Protein AF-A0AAN8GJ43-F1 (afdb_monomer)

Secondary structure (DSSP, 8-state):
-----EEEEEES-EEEEEES-EEEEEES-EEEEEES-EEEEEES-EEEEEEEEEEEESSS-EEEEEEEEEEEE-----S-------

Structure (mmCIF, N/CA/C/O backbone):
data_AF-A0AAN8GJ43-F1
#
_entry.id   AF-A0AAN8GJ43-F1
#
loop_
_atom_site.group_PDB
_atom_site.id
_atom_site.type_symbol
_atom_site.label_atom_id
_atom_site.label_alt_id
_atom_site.label_comp_id
_atom_site.label_asym_id
_atom_site.label_entity_id
_atom_site.label_seq_id
_atom_site.pdbx_PDB_ins_code
_atom_site.Cartn_x
_atom_site.Cartn_y
_atom_site.Cartn_z
_atom_site.occupancy
_atom_site.B_iso_or_equiv
_atom_site.auth_seq_id
_atom_site.auth_comp_id
_atom_site.auth_asym_id
_atom_site.auth_atom_id
_atom_site.pdbx_PDB_model_num
ATOM 1 N N . MET A 1 1 ? -0.920 -8.550 -20.553 1.00 36.81 1 MET A N 1
ATOM 2 C CA . MET A 1 1 ? 0.069 -9.149 -19.632 1.00 36.81 1 MET A CA 1
ATOM 3 C C . MET A 1 1 ? -0.159 -8.498 -18.285 1.00 36.81 1 MET A C 1
ATOM 5 O O . MET A 1 1 ? 0.412 -7.447 -18.039 1.00 36.81 1 MET A O 1
ATOM 9 N N . THR A 1 2 ? -1.049 -9.043 -17.461 1.00 43.25 2 THR A N 1
ATOM 10 C CA . THR A 1 2 ? -1.278 -8.493 -16.121 1.00 43.25 2 THR A CA 1
ATOM 11 C C . THR A 1 2 ? -0.064 -8.869 -15.287 1.00 43.25 2 THR A C 1
ATOM 13 O O . THR A 1 2 ? 0.101 -10.024 -14.895 1.00 43.25 2 THR A O 1
ATOM 16 N N . ALA A 1 3 ? 0.870 -7.932 -15.141 1.00 46.81 3 ALA A N 1
ATOM 1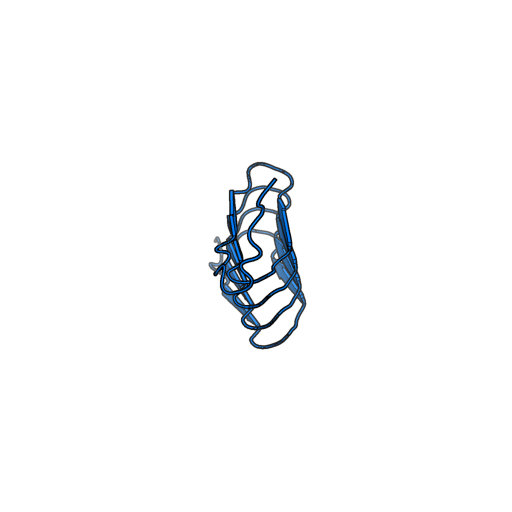7 C CA . ALA A 1 3 ? 2.008 -8.114 -14.264 1.00 46.81 3 ALA A CA 1
ATOM 18 C C . ALA A 1 3 ? 1.446 -8.270 -12.849 1.00 46.81 3 ALA A C 1
ATOM 20 O O . ALA A 1 3 ? 0.912 -7.318 -12.289 1.00 46.81 3 ALA A O 1
ATOM 21 N N . CYS A 1 4 ? 1.531 -9.475 -12.287 1.00 50.78 4 CYS A N 1
ATOM 22 C CA . CYS A 1 4 ? 1.239 -9.712 -10.880 1.00 50.78 4 CYS A CA 1
ATOM 23 C C . CYS A 1 4 ? 2.348 -9.016 -10.077 1.00 50.78 4 CYS A C 1
ATOM 25 O O . CYS A 1 4 ? 3.396 -9.594 -9.790 1.00 50.78 4 CYS A O 1
ATOM 27 N N . ARG A 1 5 ? 2.195 -7.706 -9.884 1.00 72.69 5 ARG A N 1
ATOM 28 C CA . ARG A 1 5 ? 3.211 -6.835 -9.312 1.00 72.69 5 ARG A CA 1
ATOM 29 C C . ARG A 1 5 ? 2.887 -6.669 -7.836 1.00 72.69 5 ARG A C 1
ATOM 31 O O . ARG A 1 5 ? 1.986 -5.923 -7.466 1.00 72.69 5 ARG A O 1
ATOM 38 N N . THR A 1 6 ? 3.604 -7.426 -7.012 1.00 79.62 6 THR A N 1
ATOM 39 C CA . THR A 1 6 ? 3.527 -7.316 -5.556 1.00 79.62 6 THR A CA 1
ATOM 40 C C . THR A 1 6 ? 4.525 -6.269 -5.076 1.00 79.62 6 THR A C 1
ATOM 42 O O . THR A 1 6 ? 5.721 -6.393 -5.347 1.00 79.62 6 THR A O 1
ATOM 45 N N . LEU A 1 7 ? 4.050 -5.230 -4.389 1.00 80.62 7 LEU A N 1
ATOM 46 C CA . LEU A 1 7 ? 4.891 -4.226 -3.736 1.00 80.62 7 LEU A CA 1
ATOM 47 C C . LEU A 1 7 ? 4.765 -4.392 -2.227 1.00 80.62 7 LEU A C 1
ATOM 49 O O . LEU A 1 7 ? 3.657 -4.426 -1.704 1.00 80.62 7 LEU A O 1
ATOM 53 N N . ASN A 1 8 ? 5.903 -4.463 -1.543 1.00 82.50 8 ASN A N 1
ATOM 54 C CA . ASN A 1 8 ? 5.958 -4.582 -0.092 1.00 82.50 8 ASN A CA 1
ATOM 55 C C . ASN A 1 8 ? 6.698 -3.372 0.481 1.00 82.50 8 ASN A C 1
ATOM 57 O O . ASN A 1 8 ? 7.792 -3.049 0.013 1.00 82.50 8 ASN A O 1
ATOM 61 N N . ALA A 1 9 ? 6.117 -2.738 1.492 1.00 77.56 9 ALA A N 1
ATOM 62 C CA . ALA A 1 9 ? 6.763 -1.744 2.336 1.00 77.56 9 ALA A CA 1
ATOM 63 C C . ALA A 1 9 ? 6.793 -2.273 3.774 1.00 77.56 9 ALA A C 1
ATOM 65 O O . ALA A 1 9 ? 5.772 -2.719 4.294 1.00 77.56 9 ALA A O 1
ATOM 66 N N . SER A 1 10 ? 7.969 -2.262 4.399 1.00 75.19 10 SER A N 1
ATOM 67 C CA . SER A 1 10 ? 8.137 -2.796 5.755 1.00 75.19 10 SER A CA 1
ATOM 68 C C . SER A 1 10 ? 7.789 -1.762 6.826 1.00 75.19 10 SER A C 1
ATOM 70 O O . SER A 1 10 ? 7.065 -2.077 7.755 1.00 75.19 10 SER A O 1
ATOM 72 N N . GLU A 1 11 ? 8.238 -0.522 6.655 1.00 78.25 11 GLU A N 1
ATOM 73 C CA . GLU A 1 11 ? 7.945 0.603 7.545 1.00 78.25 11 GLU A CA 1
ATOM 74 C C . GLU A 1 11 ? 7.415 1.747 6.687 1.00 78.25 11 GLU A C 1
ATOM 76 O O . GLU A 1 11 ? 8.028 2.057 5.665 1.00 78.25 11 GLU A O 1
ATOM 81 N N . GLY A 1 12 ? 6.286 2.333 7.091 1.00 72.06 12 GLY A N 1
ATOM 82 C CA . GLY A 1 12 ? 5.703 3.586 6.614 1.00 72.06 12 GLY A CA 1
ATOM 83 C C . GLY A 1 12 ? 6.095 4.040 5.204 1.00 72.06 12 GLY A C 1
ATOM 84 O O . GLY A 1 12 ? 7.179 4.565 4.968 1.00 72.06 12 GLY A O 1
ATOM 85 N N . GLY A 1 13 ? 5.164 3.968 4.255 1.00 74.88 13 GLY A N 1
ATOM 86 C CA . GLY A 1 13 ? 5.402 4.468 2.901 1.00 74.88 13 GLY A CA 1
ATOM 87 C C . GLY A 1 13 ? 4.124 4.674 2.105 1.00 74.88 13 GLY A C 1
ATOM 88 O O . GLY A 1 13 ? 3.047 4.259 2.521 1.00 74.88 13 GLY A O 1
ATOM 89 N N . THR A 1 14 ? 4.234 5.334 0.952 1.00 83.62 14 THR A N 1
ATOM 90 C CA . THR A 1 14 ? 3.131 5.419 -0.014 1.00 83.62 14 THR A CA 1
ATOM 91 C C . THR A 1 14 ? 3.398 4.465 -1.169 1.00 83.62 14 THR A C 1
ATOM 93 O O . THR A 1 14 ? 4.360 4.648 -1.915 1.00 83.62 14 THR A O 1
ATOM 96 N N . LEU A 1 15 ? 2.546 3.455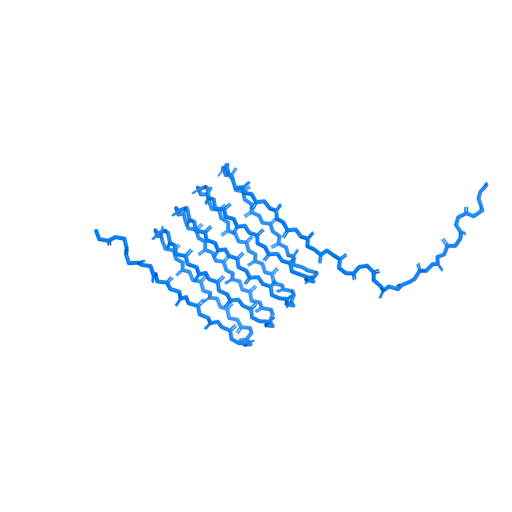 -1.322 1.00 81.75 15 LEU A N 1
ATOM 97 C CA . LEU A 1 15 ? 2.579 2.533 -2.451 1.00 81.75 15 LEU A CA 1
ATOM 98 C C . LEU A 1 15 ? 1.354 2.797 -3.325 1.00 81.75 15 LEU A C 1
ATOM 100 O O . LEU A 1 15 ? 0.227 2.813 -2.837 1.00 81.75 15 LEU A O 1
ATOM 104 N N . ASN A 1 16 ? 1.585 2.987 -4.621 1.00 82.81 16 ASN A N 1
ATOM 105 C CA . ASN A 1 16 ? 0.530 3.248 -5.593 1.00 82.81 16 ASN A CA 1
ATOM 106 C C . ASN A 1 16 ? 0.577 2.192 -6.698 1.00 82.81 16 ASN A C 1
ATOM 108 O O . ASN A 1 16 ? 1.641 1.952 -7.277 1.00 82.81 16 ASN A O 1
ATOM 112 N N . ALA A 1 17 ? -0.573 1.607 -7.017 1.00 78.31 17 ALA A N 1
ATOM 113 C CA . ALA A 1 17 ? -0.765 0.765 -8.189 1.00 78.31 17 ALA A CA 1
ATOM 114 C C . ALA A 1 17 ? -1.910 1.316 -9.043 1.00 78.31 17 ALA A C 1
ATOM 116 O O . ALA A 1 17 ? -2.970 1.670 -8.532 1.00 78.31 17 ALA A O 1
ATOM 117 N N . SER A 1 18 ? -1.683 1.406 -10.351 1.00 76.19 18 SER A N 1
ATOM 118 C CA . SER A 1 18 ? -2.679 1.946 -11.282 1.00 76.19 18 SER A CA 1
ATOM 119 C C . SER A 1 18 ? -3.643 0.878 -11.801 1.00 76.19 18 SER A C 1
ATOM 121 O O . SER A 1 18 ? -4.818 1.170 -11.949 1.00 76.19 18 SER A O 1
ATOM 123 N N . GLU A 1 19 ? -3.175 -0.349 -12.034 1.00 76.94 19 GLU A N 1
ATOM 124 C CA . GLU A 1 19 ? -3.970 -1.413 -12.661 1.00 76.94 19 GLU A CA 1
ATOM 125 C C . GLU A 1 19 ? -3.613 -2.765 -12.037 1.00 76.94 19 GLU A C 1
ATOM 127 O O . GLU A 1 19 ? -2.586 -3.361 -12.373 1.00 76.94 19 GLU A O 1
ATOM 132 N N . GLY A 1 20 ? -4.447 -3.237 -11.111 1.00 71.62 20 GLY A N 1
ATOM 133 C CA . GLY A 1 20 ? -4.277 -4.505 -10.415 1.00 71.62 20 GLY A CA 1
ATOM 134 C C . GLY A 1 20 ? -2.961 -4.642 -9.633 1.00 71.62 20 GLY A C 1
ATOM 135 O O . GLY A 1 20 ? -2.000 -3.887 -9.772 1.00 71.62 20 GLY A O 1
ATOM 136 N N . GLY A 1 21 ? -2.894 -5.660 -8.777 1.00 75.31 21 GLY A N 1
ATOM 137 C CA . GLY A 1 21 ? -1.676 -6.009 -8.040 1.00 75.31 21 GLY A CA 1
ATOM 138 C C . GLY A 1 21 ? -1.914 -6.214 -6.555 1.00 75.31 21 GLY A C 1
ATOM 139 O O . GLY A 1 21 ? -3.042 -6.146 -6.071 1.00 75.31 21 GLY A O 1
ATOM 140 N N . THR A 1 22 ? -0.839 -6.510 -5.830 1.00 85.19 22 THR A N 1
ATOM 141 C CA . THR A 1 22 ? -0.896 -6.719 -4.381 1.00 85.19 22 THR A CA 1
ATOM 142 C C . THR A 1 22 ? 0.046 -5.747 -3.695 1.00 85.19 22 THR A C 1
ATOM 144 O O . THR A 1 22 ? 1.243 -5.754 -3.966 1.00 85.19 22 THR A O 1
ATOM 147 N N . LEU A 1 23 ? -0.480 -4.900 -2.821 1.00 83.81 23 LEU A N 1
ATOM 148 C CA . LEU A 1 23 ? 0.302 -3.956 -2.042 1.00 83.81 23 LEU A CA 1
ATOM 149 C C . LEU A 1 23 ? 0.253 -4.401 -0.588 1.00 83.81 23 LEU A C 1
ATOM 151 O O . LEU A 1 23 ? -0.834 -4.555 -0.044 1.00 83.81 23 LEU A O 1
ATOM 155 N N . ASN A 1 24 ? 1.411 -4.599 0.031 1.00 84.94 24 ASN A N 1
ATOM 156 C CA . ASN A 1 24 ? 1.506 -4.974 1.435 1.00 84.94 24 ASN A CA 1
ATOM 157 C C . ASN A 1 24 ? 2.293 -3.907 2.203 1.00 84.94 24 ASN A C 1
ATOM 159 O O . ASN A 1 24 ? 3.388 -3.529 1.782 1.00 84.94 24 ASN A O 1
ATOM 163 N N . ALA A 1 25 ? 1.751 -3.458 3.330 1.00 82.00 25 ALA A N 1
ATOM 164 C CA . ALA A 1 25 ? 2.437 -2.641 4.323 1.00 82.00 25 ALA A CA 1
ATOM 165 C C . ALA A 1 25 ? 2.467 -3.388 5.661 1.00 82.00 25 ALA A C 1
ATOM 167 O O . ALA A 1 25 ? 1.431 -3.878 6.109 1.00 82.00 25 ALA A O 1
ATOM 168 N N . SER A 1 26 ? 3.638 -3.496 6.289 1.00 79.81 26 SER A N 1
ATOM 169 C CA . SER A 1 26 ? 3.740 -4.129 7.611 1.00 79.81 26 SER A CA 1
ATOM 170 C C . SER A 1 26 ? 3.437 -3.135 8.733 1.00 79.81 26 SER A C 1
ATOM 172 O O . SER A 1 26 ? 2.528 -3.392 9.508 1.00 79.81 26 SER A O 1
ATOM 174 N N . GLU A 1 27 ? 4.116 -1.987 8.777 1.00 80.56 27 GLU A N 1
ATOM 175 C CA . GLU A 1 27 ? 3.922 -0.970 9.822 1.00 80.56 27 GLU A CA 1
ATOM 176 C C . GLU A 1 27 ? 3.542 0.385 9.227 1.00 80.56 27 GLU A C 1
ATOM 178 O O . GLU A 1 27 ? 4.398 1.164 8.801 1.00 80.56 27 GLU A O 1
ATOM 183 N N . GLY A 1 28 ? 2.247 0.685 9.203 1.00 72.75 28 GLY A N 1
ATOM 184 C CA . GLY A 1 28 ? 1.706 1.951 8.736 1.00 72.75 28 GLY A CA 1
ATOM 185 C C . GLY A 1 28 ? 1.985 2.239 7.256 1.00 72.75 28 GLY A C 1
ATOM 186 O O . GLY A 1 28 ? 2.799 1.616 6.575 1.00 72.75 28 GLY A O 1
ATOM 187 N N . GLY A 1 29 ? 1.294 3.239 6.713 1.00 77.19 29 GLY A N 1
ATOM 188 C CA . GLY A 1 29 ? 1.515 3.694 5.340 1.00 77.19 29 GLY A CA 1
ATOM 189 C C . GLY A 1 29 ? 0.232 4.031 4.608 1.00 77.19 29 GLY A C 1
ATOM 190 O O . GLY A 1 29 ? -0.858 4.004 5.169 1.00 77.19 29 GLY A O 1
ATOM 191 N N . THR A 1 30 ? 0.363 4.399 3.340 1.00 85.56 30 THR A N 1
ATOM 192 C CA . THR A 1 30 ? -0.764 4.683 2.455 1.00 85.56 30 THR A CA 1
ATOM 193 C C . THR A 1 30 ? -0.664 3.800 1.222 1.00 85.56 30 THR A C 1
ATOM 195 O O . THR A 1 30 ? 0.283 3.905 0.446 1.00 85.56 30 THR A O 1
ATOM 198 N N . LEU A 1 31 ? -1.638 2.917 1.046 1.00 84.75 31 LEU A N 1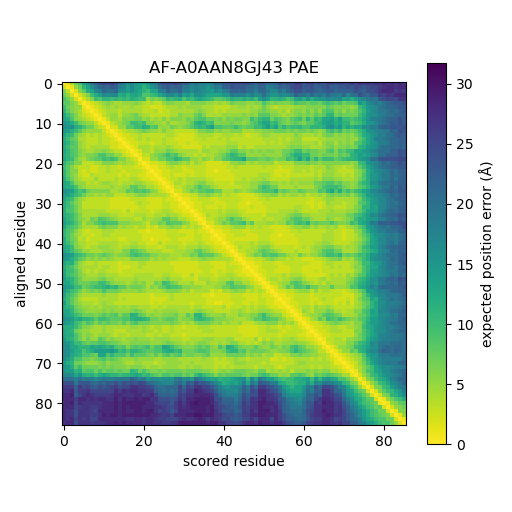
ATOM 199 C CA . LEU A 1 31 ? -1.755 2.035 -0.106 1.00 84.75 31 LEU A CA 1
ATOM 200 C C . LEU A 1 31 ? -2.884 2.563 -0.986 1.00 84.75 31 LEU A C 1
ATOM 202 O O . LEU A 1 31 ? -4.009 2.683 -0.511 1.00 84.75 31 LEU A O 1
ATOM 206 N N . ASN A 1 32 ? -2.605 2.870 -2.251 1.00 85.12 32 ASN A N 1
ATOM 207 C CA . ASN A 1 32 ? -3.632 3.304 -3.196 1.00 85.12 32 ASN A CA 1
ATOM 208 C C . ASN A 1 32 ? -3.665 2.385 -4.421 1.00 85.12 32 ASN A C 1
ATOM 210 O O . ASN A 1 32 ? -2.633 2.160 -5.059 1.00 85.12 32 ASN A O 1
ATOM 214 N N . ALA A 1 33 ? -4.856 1.908 -4.773 1.00 82.12 33 ALA A N 1
ATOM 215 C CA . ALA A 1 33 ? -5.126 1.187 -6.011 1.00 82.12 33 ALA A CA 1
ATOM 216 C C . ALA A 1 33 ? -6.218 1.902 -6.815 1.00 82.12 33 ALA A C 1
ATOM 218 O O . ALA A 1 33 ? -7.263 2.257 -6.268 1.00 82.12 33 ALA A O 1
ATOM 219 N N . SER A 1 34 ? -5.978 2.133 -8.107 1.00 80.00 34 SER A N 1
ATOM 220 C CA . SER A 1 34 ? -6.968 2.782 -8.978 1.00 80.00 34 SER A CA 1
ATOM 221 C C . SER A 1 34 ? -7.961 1.781 -9.571 1.00 80.00 34 SER A C 1
ATOM 223 O O . SER A 1 34 ? -9.154 1.942 -9.350 1.00 80.00 34 SER A O 1
ATOM 225 N N . GLU A 1 35 ? -7.492 0.726 -10.238 1.00 79.44 35 GLU A N 1
ATOM 226 C CA . GLU A 1 35 ? -8.353 -0.292 -10.859 1.00 79.44 35 GLU A CA 1
ATOM 227 C C . GLU A 1 35 ? -8.025 -1.688 -10.328 1.00 79.44 35 GLU A C 1
ATOM 229 O O . GLU A 1 35 ? -7.066 -2.320 -10.776 1.00 79.44 35 GLU A O 1
ATOM 234 N N . GLY A 1 36 ? -8.814 -2.197 -9.384 1.00 73.00 36 GLY A N 1
ATOM 235 C CA . GLY A 1 36 ? -8.640 -3.534 -8.832 1.00 73.00 36 GLY A CA 1
ATOM 236 C C . GLY A 1 36 ? -7.339 -3.719 -8.041 1.00 73.00 36 GLY A C 1
ATOM 237 O O . GLY A 1 36 ? -6.348 -3.007 -8.189 1.00 73.00 36 GLY A O 1
ATOM 238 N N . GLY A 1 37 ? -7.308 -4.744 -7.192 1.00 76.38 37 GLY A N 1
ATOM 239 C CA . GLY A 1 37 ? -6.094 -5.146 -6.480 1.00 76.38 37 GLY A CA 1
ATOM 240 C C . GLY A 1 37 ? -6.348 -5.523 -5.032 1.00 76.38 37 GLY A C 1
ATOM 241 O O . GLY A 1 37 ? -7.449 -5.361 -4.516 1.00 76.38 37 GLY A O 1
ATOM 242 N N . THR A 1 38 ? -5.316 -6.046 -4.386 1.00 85.31 38 THR A N 1
ATOM 243 C CA . THR A 1 38 ? -5.354 -6.440 -2.980 1.00 85.31 38 THR A CA 1
ATOM 244 C C . THR A 1 38 ? -4.407 -5.550 -2.192 1.00 85.31 38 THR A C 1
ATOM 246 O O . THR A 1 38 ? -3.208 -5.545 -2.454 1.00 85.31 38 THR A O 1
ATOM 249 N N . LEU A 1 39 ? -4.929 -4.797 -1.236 1.00 84.31 39 LEU A N 1
ATOM 250 C CA . LEU A 1 39 ? -4.165 -3.938 -0.342 1.00 84.31 39 LEU A CA 1
ATOM 251 C C . LEU A 1 39 ? -4.205 -4.593 1.035 1.00 84.31 39 LEU A C 1
ATOM 253 O O . LEU A 1 39 ? -5.291 -4.845 1.545 1.00 84.31 39 LEU A O 1
ATOM 257 N N . ASN A 1 40 ? -3.051 -4.873 1.627 1.00 85.44 40 ASN A N 1
ATOM 258 C CA . ASN A 1 40 ? -2.949 -5.455 2.960 1.00 85.44 40 ASN A CA 1
ATOM 259 C C . ASN A 1 40 ? -2.100 -4.549 3.851 1.00 85.44 40 ASN A C 1
ATOM 261 O O . ASN A 1 40 ? -0.976 -4.212 3.482 1.00 85.44 40 ASN A O 1
ATOM 265 N N . ALA A 1 41 ? -2.612 -4.198 5.024 1.00 82.06 41 ALA A N 1
ATOM 266 C CA . ALA A 1 41 ? -1.850 -3.540 6.076 1.00 82.06 41 ALA A CA 1
ATOM 267 C C . ALA A 1 41 ? -1.902 -4.375 7.358 1.00 82.06 41 ALA A C 1
ATOM 269 O O . ALA A 1 41 ? -2.988 -4.763 7.790 1.00 82.06 41 ALA A O 1
ATOM 270 N N . SER A 1 42 ? -0.747 -4.657 7.958 1.00 80.62 42 SER A N 1
ATOM 271 C CA . SER A 1 42 ? -0.699 -5.391 9.226 1.00 80.62 42 SER A CA 1
ATOM 272 C C . SER A 1 42 ? -0.963 -4.453 10.405 1.00 80.62 42 SER A C 1
ATOM 274 O O . SER A 1 42 ? -1.963 -4.624 11.090 1.00 80.62 42 SER A O 1
ATOM 276 N N . GLU A 1 43 ? -0.149 -3.416 10.594 1.00 78.75 43 GLU A N 1
ATOM 277 C CA . GLU A 1 43 ? -0.273 -2.489 11.725 1.00 78.75 43 GLU A CA 1
ATOM 278 C C . GLU A 1 43 ? -0.561 -1.064 11.249 1.00 78.75 43 GLU A C 1
ATOM 280 O O . GLU A 1 43 ? 0.339 -0.319 10.870 1.00 78.75 43 GLU A O 1
ATOM 285 N N . GLY A 1 44 ? -1.825 -0.656 11.269 1.00 72.44 44 GLY A N 1
ATOM 286 C CA . GLY A 1 44 ? -2.255 0.694 10.920 1.00 72.44 44 GLY A CA 1
ATOM 287 C C . GLY A 1 44 ? -2.019 1.080 9.456 1.00 72.44 44 GLY A C 1
ATOM 288 O O . GLY A 1 44 ? -1.391 0.380 8.664 1.00 72.44 44 GLY A O 1
ATOM 289 N N . GLY A 1 45 ? -2.542 2.245 9.072 1.00 75.06 45 GLY A N 1
ATOM 290 C CA . GLY A 1 45 ? -2.358 2.818 7.735 1.00 75.06 45 GLY A CA 1
ATOM 291 C C . GLY A 1 45 ? -3.662 3.064 6.985 1.00 75.06 45 GLY A C 1
ATOM 292 O O . GLY A 1 45 ? -4.747 2.744 7.457 1.00 75.06 45 GLY A O 1
ATOM 293 N N . THR A 1 46 ? -3.547 3.674 5.812 1.00 84.31 46 THR A N 1
ATOM 294 C CA . THR A 1 46 ? -4.674 4.088 4.975 1.00 84.31 46 THR A CA 1
ATOM 295 C C . THR A 1 46 ? -4.662 3.293 3.682 1.00 84.31 46 THR A C 1
ATOM 297 O O . THR A 1 46 ? -3.701 3.360 2.919 1.00 84.31 46 THR A O 1
ATOM 300 N N . LEU A 1 47 ? -5.730 2.557 3.412 1.00 8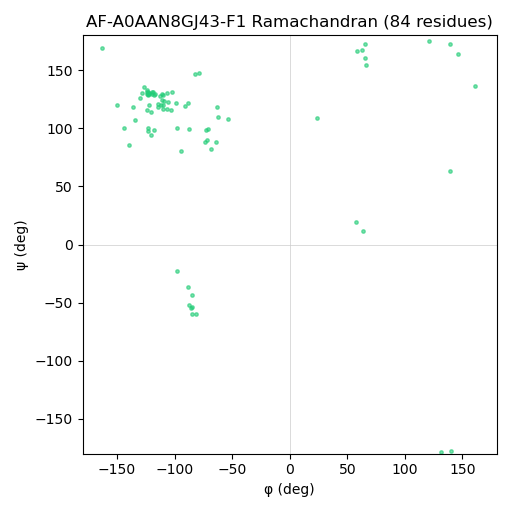3.31 47 LEU A N 1
ATOM 301 C CA . LEU A 1 47 ? -5.905 1.781 2.193 1.00 83.31 47 LEU A CA 1
ATOM 302 C C . LEU A 1 47 ? -7.025 2.435 1.385 1.00 83.31 47 LEU A C 1
ATOM 304 O O . LEU A 1 47 ? -8.151 2.520 1.870 1.00 83.31 47 LEU A O 1
ATOM 308 N N . ASN A 1 48 ? -6.731 2.886 0.166 1.00 85.06 48 ASN A N 1
ATOM 309 C CA . ASN A 1 48 ? -7.727 3.417 -0.763 1.00 85.06 48 ASN A CA 1
ATOM 310 C C . ASN A 1 48 ? -7.806 2.556 -2.027 1.00 85.06 48 ASN A C 1
ATOM 312 O O . ASN A 1 48 ? -6.793 2.328 -2.689 1.00 85.06 48 ASN A O 1
ATOM 316 N N . ALA A 1 49 ? -9.017 2.157 -2.405 1.00 82.50 49 ALA A N 1
ATOM 317 C CA . ALA A 1 49 ? -9.306 1.561 -3.705 1.00 82.50 49 ALA A CA 1
ATOM 318 C C . ALA A 1 49 ? -10.407 2.354 -4.424 1.00 82.50 49 ALA A C 1
ATOM 320 O O . ALA A 1 49 ? -11.464 2.622 -3.843 1.00 82.50 49 ALA A O 1
ATOM 321 N N . SER A 1 50 ? -10.170 2.729 -5.682 1.00 80.75 50 SER A N 1
ATOM 322 C CA . SER A 1 50 ? -11.159 3.474 -6.473 1.00 80.75 50 SER A CA 1
ATOM 323 C C . SER A 1 50 ? -12.163 2.540 -7.156 1.00 80.75 50 SER A C 1
ATOM 325 O O . SER A 1 50 ? -13.351 2.614 -6.853 1.00 80.75 50 SER A O 1
ATOM 327 N N . GLU A 1 51 ? -11.710 1.622 -8.011 1.00 79.69 51 GLU A N 1
ATOM 328 C CA . GLU A 1 51 ? -12.587 0.732 -8.785 1.00 79.69 51 GLU A CA 1
ATOM 329 C C . GLU A 1 51 ? -12.312 -0.740 -8.485 1.00 79.69 51 GLU A C 1
ATOM 331 O O . GLU A 1 51 ? -11.449 -1.371 -9.093 1.00 79.69 51 GLU A O 1
ATOM 336 N N . GLY A 1 52 ? -13.065 -1.309 -7.547 1.00 71.81 52 GLY A N 1
ATOM 337 C CA . GLY A 1 52 ? -12.930 -2.696 -7.126 1.00 71.81 52 GLY A CA 1
ATOM 3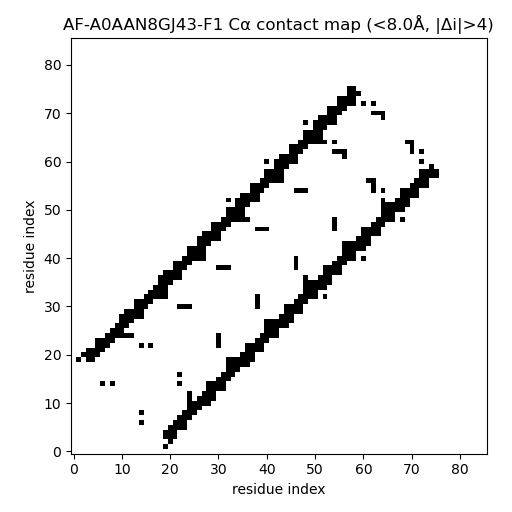38 C C . GLY A 1 52 ? -11.599 -2.982 -6.426 1.00 71.81 52 GLY A C 1
ATOM 339 O O . GLY A 1 52 ? -10.583 -2.319 -6.615 1.00 71.81 52 GLY A O 1
ATOM 340 N N . GLY A 1 53 ? -11.590 -3.999 -5.572 1.00 74.94 53 GLY A N 1
ATOM 341 C CA . GLY A 1 53 ? -10.382 -4.416 -4.864 1.00 74.94 53 GLY A CA 1
ATOM 342 C C . GLY A 1 53 ? -10.673 -4.936 -3.471 1.00 74.94 53 GLY A C 1
ATOM 343 O O . GLY A 1 53 ? -11.756 -4.735 -2.929 1.00 74.94 53 GLY A O 1
AT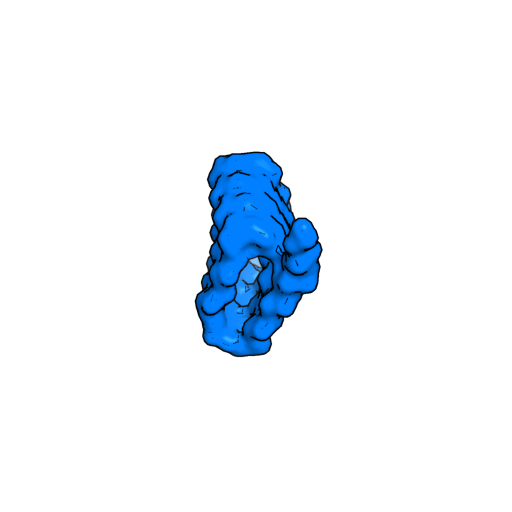OM 344 N N . THR A 1 54 ? -9.702 -5.622 -2.896 1.00 84.00 54 THR A N 1
ATOM 345 C CA . THR A 1 54 ? -9.785 -6.180 -1.552 1.00 84.00 54 THR A CA 1
ATOM 346 C C . THR A 1 54 ? -8.850 -5.397 -0.653 1.00 84.00 54 THR A C 1
ATOM 348 O O . THR A 1 54 ? -7.650 -5.354 -0.904 1.00 84.00 54 THR A O 1
ATOM 351 N N . LEU A 1 55 ? -9.388 -4.779 0.388 1.00 83.19 55 LEU A N 1
ATOM 352 C CA . LEU A 1 55 ? -8.622 -4.041 1.377 1.00 83.19 55 LEU A CA 1
ATOM 353 C C . LEU A 1 55 ? -8.663 -4.833 2.682 1.00 83.19 55 LEU A C 1
ATOM 355 O O . LEU A 1 55 ? -9.740 -5.010 3.248 1.00 83.19 55 LEU A O 1
ATOM 359 N N . ASN A 1 56 ? -7.511 -5.304 3.150 1.00 84.56 56 ASN A N 1
ATOM 360 C CA . ASN A 1 56 ? -7.367 -5.977 4.433 1.00 84.56 56 ASN A CA 1
ATOM 361 C C . ASN A 1 56 ? -6.526 -5.116 5.383 1.00 84.56 56 ASN A C 1
ATOM 363 O O . ASN A 1 56 ? -5.408 -4.738 5.037 1.00 84.56 56 ASN A O 1
ATOM 367 N N . ALA A 1 57 ? -7.031 -4.848 6.584 1.00 80.56 57 ALA A N 1
ATOM 368 C CA . ALA A 1 57 ? -6.248 -4.274 7.677 1.00 80.56 57 ALA A CA 1
ATOM 369 C C . ALA A 1 57 ? -6.365 -5.146 8.932 1.00 80.56 57 ALA A C 1
ATOM 371 O O . ALA A 1 57 ? -7.471 -5.571 9.270 1.00 80.56 57 ALA A O 1
ATOM 372 N N . SER A 1 58 ? -5.248 -5.401 9.616 1.00 78.94 58 SER A N 1
ATOM 373 C CA . SER A 1 58 ? -5.239 -6.207 10.849 1.00 78.94 58 SER A CA 1
ATOM 374 C C . SER A 1 58 ? -5.251 -5.376 12.134 1.00 78.94 58 SER A C 1
ATOM 376 O O . SER A 1 58 ? -5.693 -5.863 13.159 1.00 78.94 58 SER A O 1
ATOM 378 N N . GLU A 1 59 ? -4.816 -4.117 12.132 1.00 78.50 59 GLU A N 1
ATOM 379 C CA . GLU A 1 59 ? -4.874 -3.310 13.358 1.00 78.50 59 GLU A CA 1
ATOM 380 C C . GLU A 1 59 ? -5.060 -1.830 13.031 1.00 78.50 59 GLU A C 1
ATOM 382 O O . GLU A 1 59 ? -4.248 -1.250 12.324 1.00 78.50 59 GLU A O 1
ATOM 387 N N . GLY A 1 60 ? -6.142 -1.197 13.500 1.00 69.69 60 GLY A N 1
ATOM 388 C CA . GLY A 1 60 ? -6.296 0.270 13.492 1.00 69.69 60 GLY A CA 1
ATOM 389 C C . GLY A 1 60 ? -6.190 0.987 12.132 1.00 69.69 60 GLY A C 1
ATOM 390 O O . GLY A 1 60 ? -5.925 2.190 12.093 1.00 69.69 60 GLY A O 1
ATOM 391 N N . GLY A 1 61 ? -6.359 0.278 11.013 1.00 71.81 61 GLY A N 1
ATOM 392 C CA . GLY A 1 61 ? -6.242 0.833 9.663 1.00 71.81 61 GLY A CA 1
ATOM 393 C C . GLY A 1 61 ? -7.512 1.539 9.178 1.00 71.81 61 GLY A C 1
ATOM 394 O O . GLY A 1 61 ? -8.631 1.131 9.475 1.00 71.81 61 GLY A O 1
ATOM 395 N N . THR A 1 62 ? -7.348 2.589 8.376 1.00 81.00 62 THR A N 1
ATOM 396 C CA . THR A 1 62 ? -8.444 3.242 7.651 1.00 81.00 62 THR A CA 1
ATOM 397 C C . THR A 1 62 ? -8.602 2.596 6.281 1.00 81.00 62 THR A C 1
ATOM 399 O O . THR A 1 62 ? -7.691 2.650 5.456 1.00 81.00 62 THR A O 1
ATOM 402 N N . LEU A 1 63 ? -9.769 2.010 6.020 1.00 80.38 63 LEU A N 1
ATOM 403 C CA . LEU A 1 63 ? -10.108 1.405 4.734 1.00 80.38 63 LEU A CA 1
ATOM 404 C C . LEU A 1 63 ? -11.111 2.285 3.983 1.00 80.38 63 LEU A C 1
ATOM 406 O O . LEU A 1 63 ? -12.140 2.660 4.540 1.00 80.38 63 LEU A O 1
ATOM 410 N N . ASN A 1 64 ? -10.846 2.579 2.715 1.00 82.81 64 ASN A N 1
ATOM 411 C CA . ASN A 1 64 ? -11.737 3.359 1.866 1.00 82.81 64 ASN A CA 1
ATOM 412 C C . ASN A 1 64 ? -11.847 2.718 0.479 1.00 82.81 64 ASN A C 1
ATOM 414 O O . ASN A 1 64 ? -10.861 2.601 -0.247 1.00 82.81 64 ASN A O 1
ATOM 418 N N . ALA A 1 65 ? -13.055 2.306 0.106 1.00 79.94 65 ALA A N 1
ATOM 419 C CA . ALA A 1 65 ? -13.356 1.774 -1.216 1.00 79.94 65 ALA A CA 1
ATOM 420 C C . ALA A 1 65 ? -14.495 2.580 -1.842 1.00 79.94 65 ALA A C 1
ATOM 422 O O . ALA A 1 65 ? -15.519 2.786 -1.192 1.00 79.94 65 ALA A O 1
ATOM 423 N N . SER A 1 66 ? -14.322 3.023 -3.091 1.00 78.88 66 SER A N 1
ATOM 424 C CA . SER A 1 66 ? -15.332 3.846 -3.776 1.00 78.88 66 SER A CA 1
ATOM 425 C C . SER A 1 66 ? -16.380 3.000 -4.507 1.00 78.88 66 SER A C 1
ATOM 427 O O . SER A 1 66 ? -17.570 3.165 -4.248 1.00 78.88 66 SER A O 1
ATOM 429 N N . GLU A 1 67 ? -15.976 2.053 -5.362 1.00 77.38 67 GLU A N 1
ATOM 430 C CA . GLU A 1 67 ? -16.913 1.177 -6.084 1.00 77.38 67 GLU A CA 1
ATOM 431 C C . GLU A 1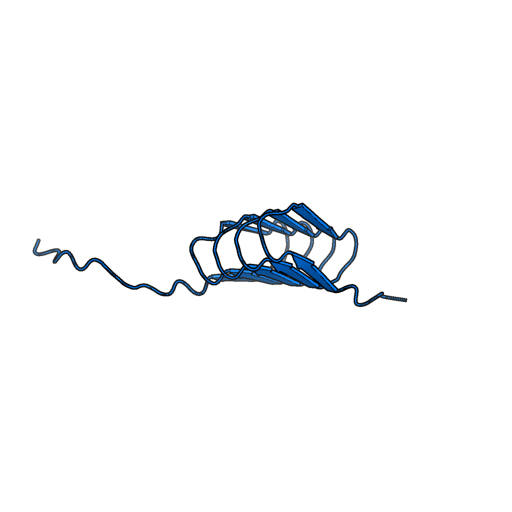 67 ? -16.541 -0.304 -5.965 1.00 77.38 67 GLU A C 1
ATOM 433 O O . GLU A 1 67 ? -15.426 -0.700 -6.280 1.00 77.38 67 GLU A O 1
ATOM 438 N N . GLY A 1 68 ? -17.479 -1.152 -5.522 1.00 69.69 68 GLY A N 1
ATOM 439 C CA . GLY A 1 68 ? -17.357 -2.618 -5.608 1.00 69.69 68 GLY A CA 1
ATOM 440 C C . GLY A 1 68 ? -16.212 -3.262 -4.810 1.00 69.69 68 GLY A C 1
ATOM 441 O O . GLY A 1 68 ? -15.906 -4.435 -5.028 1.00 69.69 68 GLY A O 1
ATOM 442 N N . GLY A 1 69 ? -15.561 -2.520 -3.912 1.00 70.19 69 GLY A N 1
AT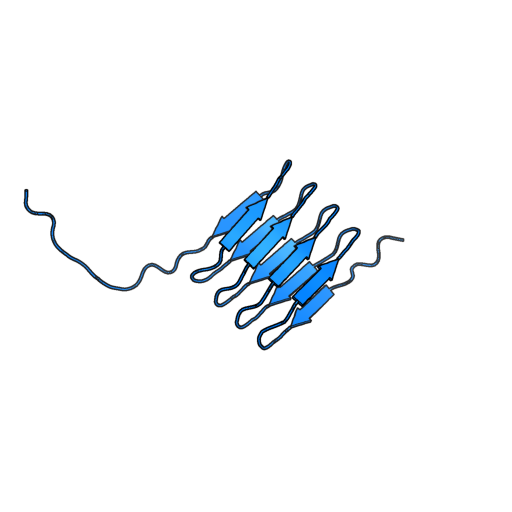OM 443 C CA . GLY A 1 69 ? -14.467 -3.025 -3.086 1.00 70.19 69 GLY A CA 1
ATOM 444 C C . GLY A 1 69 ? -14.946 -3.857 -1.895 1.00 70.19 69 GLY A C 1
ATOM 445 O O . GLY A 1 69 ? -16.004 -3.610 -1.319 1.00 70.19 69 GLY A O 1
ATOM 446 N N . THR A 1 70 ? -14.144 -4.846 -1.509 1.00 79.19 70 THR A N 1
ATOM 447 C CA . THR A 1 70 ? -14.326 -5.638 -0.290 1.00 79.19 70 THR A CA 1
ATOM 448 C C . THR A 1 70 ? -13.412 -5.087 0.795 1.00 79.19 70 THR A C 1
ATOM 450 O O . THR A 1 70 ? -12.198 -5.043 0.609 1.00 79.19 70 THR A O 1
ATOM 453 N N . LEU A 1 71 ? -13.991 -4.679 1.923 1.00 79.12 71 LEU A N 1
ATOM 454 C CA . LEU A 1 71 ? -13.254 -4.220 3.099 1.00 79.12 71 LEU A CA 1
ATOM 455 C C . LEU A 1 71 ? -13.238 -5.330 4.148 1.00 79.12 71 LEU A C 1
ATOM 457 O O . LEU A 1 71 ? -14.289 -5.879 4.476 1.00 79.12 71 LEU A O 1
ATOM 461 N N . ASN A 1 72 ? -12.068 -5.638 4.688 1.00 78.69 72 ASN A N 1
ATOM 462 C CA . ASN A 1 72 ? -11.902 -6.602 5.762 1.00 78.69 72 ASN A CA 1
ATOM 463 C C . ASN A 1 72 ? -10.962 -6.014 6.817 1.00 78.69 72 ASN A C 1
ATOM 465 O O . ASN A 1 72 ? -9.761 -5.878 6.597 1.00 78.69 72 ASN A O 1
ATOM 469 N N . ALA A 1 73 ? -11.524 -5.636 7.958 1.00 72.56 73 ALA A N 1
ATOM 470 C CA . ALA A 1 73 ? -10.763 -5.205 9.118 1.00 72.56 73 ALA A CA 1
ATOM 471 C C . ALA A 1 73 ? -10.833 -6.322 10.163 1.00 72.56 73 ALA A C 1
ATOM 473 O O . ALA A 1 73 ? -11.920 -6.668 10.625 1.00 72.56 73 ALA A O 1
ATOM 474 N N . SER A 1 74 ? -9.694 -6.922 10.496 1.00 66.31 74 SER A N 1
ATOM 475 C CA . SER A 1 74 ? -9.596 -7.895 11.586 1.00 66.31 74 SER A CA 1
ATOM 476 C C . SER A 1 74 ? -9.173 -7.153 12.841 1.00 66.31 74 SER A C 1
ATOM 478 O O . SER A 1 74 ? -8.000 -7.120 13.146 1.00 66.31 74 SER A O 1
ATOM 480 N N . GLU A 1 75 ? -10.099 -6.498 13.537 1.00 58.94 75 GLU A N 1
ATOM 481 C CA . GLU A 1 75 ? -9.770 -5.827 14.797 1.00 58.94 75 GLU A CA 1
ATOM 482 C C . GLU A 1 75 ? -9.511 -6.881 15.882 1.00 58.94 75 GLU A C 1
ATOM 484 O O . GLU A 1 75 ? -10.459 -7.414 16.471 1.00 58.94 75 GLU A O 1
ATOM 489 N N . ASP A 1 76 ? -8.235 -7.178 16.156 1.00 50.09 76 ASP A N 1
ATOM 490 C CA . ASP A 1 76 ? -7.832 -7.879 17.376 1.00 50.09 76 ASP A CA 1
ATOM 491 C C . ASP A 1 76 ? -8.173 -6.979 18.567 1.00 50.09 76 ASP A C 1
ATOM 493 O O . ASP A 1 76 ? -7.436 -6.117 19.043 1.00 50.09 76 ASP A O 1
ATOM 497 N N . SER A 1 77 ? -9.406 -7.156 19.010 1.00 49.38 77 SER A N 1
ATOM 498 C CA . SER A 1 77 ?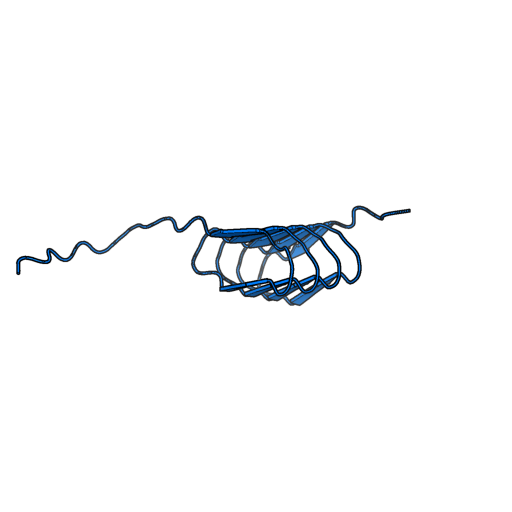 -10.015 -6.482 20.131 1.00 49.38 77 SER A CA 1
ATOM 499 C C . SER A 1 77 ? -9.380 -7.039 21.402 1.00 49.38 77 SER A C 1
ATOM 501 O O . SER A 1 77 ? -9.861 -8.001 21.998 1.00 49.38 77 SER A O 1
ATOM 503 N N . SER A 1 78 ? -8.288 -6.422 21.850 1.00 50.66 78 SER A N 1
ATOM 504 C CA . SER A 1 78 ? -7.754 -6.667 23.189 1.00 50.66 78 SER A CA 1
ATOM 505 C C . SER A 1 78 ? -7.260 -5.386 23.862 1.00 50.66 78 SER A C 1
ATOM 507 O O . SER A 1 78 ? -6.079 -5.067 23.817 1.00 50.66 78 SER A O 1
ATOM 509 N N . CYS A 1 79 ? -8.163 -4.655 24.527 1.00 40.19 79 CYS A N 1
ATOM 510 C CA . CYS A 1 79 ? -8.254 -4.565 25.999 1.00 40.19 79 CYS A CA 1
ATOM 511 C C . CYS A 1 79 ? -9.043 -3.315 26.455 1.00 40.19 79 CYS A C 1
ATOM 513 O O . CYS A 1 79 ? -8.840 -2.216 25.951 1.00 40.19 79 CYS A O 1
ATOM 515 N N . GLY A 1 80 ? -9.936 -3.492 27.439 1.00 39.31 80 GLY A N 1
ATOM 516 C CA . GLY A 1 80 ? -10.656 -2.402 28.109 1.00 39.31 80 GLY A CA 1
ATOM 517 C C . GLY A 1 80 ? -12.125 -2.713 28.390 1.00 39.31 80 GLY A C 1
ATOM 518 O O . GLY A 1 80 ? -13.009 -2.060 27.848 1.00 39.31 80 GLY A O 1
ATOM 519 N N . GLY A 1 81 ? -12.403 -3.727 29.215 1.00 48.59 81 GLY A N 1
ATOM 520 C CA . GLY A 1 81 ? -13.735 -3.883 29.787 1.00 48.59 81 GLY A CA 1
ATOM 521 C C . GLY A 1 81 ? -14.061 -2.686 30.675 1.00 48.59 81 GLY A C 1
ATOM 522 O O . GLY A 1 81 ? -13.395 -2.494 31.685 1.00 48.59 81 GLY A O 1
ATOM 523 N N . ASP A 1 82 ? -15.096 -1.932 30.325 1.00 43.81 82 ASP A N 1
ATOM 524 C CA . ASP A 1 82 ? -15.845 -1.148 31.296 1.00 43.81 82 ASP A CA 1
ATOM 525 C C . ASP A 1 82 ? -17.291 -1.629 31.247 1.00 43.81 82 ASP A C 1
ATOM 527 O O . ASP A 1 82 ? -17.996 -1.557 30.239 1.00 43.81 82 ASP A O 1
ATOM 531 N N . THR A 1 83 ? -17.696 -2.230 32.355 1.00 46.34 83 THR A N 1
ATOM 532 C CA . THR A 1 83 ? -19.051 -2.672 32.639 1.00 46.34 83 THR A CA 1
ATOM 533 C C . THR A 1 83 ? -20.027 -1.510 32.456 1.00 46.34 83 THR A C 1
ATOM 535 O O . THR A 1 83 ? -20.103 -0.630 33.312 1.00 46.34 83 THR A O 1
ATOM 538 N N . MET A 1 84 ? -20.838 -1.529 31.395 1.00 49.59 84 MET A N 1
ATOM 539 C CA . MET A 1 84 ? -22.103 -0.793 31.403 1.00 49.59 84 MET A CA 1
ATOM 540 C C . MET A 1 84 ? -23.093 -1.539 32.302 1.00 49.59 84 MET A C 1
ATOM 542 O O . MET A 1 84 ? -23.855 -2.389 31.848 1.00 49.59 84 MET A O 1
ATOM 546 N N . THR A 1 85 ? -23.072 -1.228 33.596 1.00 41.22 85 THR A N 1
ATOM 547 C CA . THR A 1 85 ? -24.270 -1.334 34.434 1.00 41.22 85 THR A CA 1
ATOM 548 C C . THR A 1 85 ? -25.026 -0.016 34.326 1.00 41.22 85 THR A C 1
ATOM 550 O O . THR A 1 85 ? -24.647 0.969 34.963 1.00 41.22 85 THR A O 1
ATOM 553 N N . GLY A 1 86 ? -26.054 -0.009 33.480 1.00 40.72 86 GLY A N 1
ATOM 554 C CA . GLY A 1 86 ? -27.169 0.935 33.515 1.00 40.72 86 GLY A CA 1
ATOM 555 C C . GLY A 1 86 ? -28.427 0.208 33.960 1.00 40.72 86 GLY A C 1
ATOM 556 O O . GLY A 1 86 ? -28.572 -0.971 33.565 1.00 40.72 86 GLY A O 1
#

Mean predicted aligned error: 9.29 Å

Solvent-accessible surface area (backbone atoms only — not comparable to full-atom values): 4617 Å² total; per-residue (Å²): 132,86,65,84,49,71,47,79,39,66,62,57,48,80,48,78,39,70,67,40,32,37,41,40,28,45,39,28,34,36,38,38,28,45,37,29,31,38,38,38,26,47,41,26,31,39,38,40,28,45,42,26,28,39,40,38,26,41,31,88,44,48,79,44,60,74,38,85,42,47,81,44,74,49,69,79,85,78,88,80,92,74,86,83,82,126

Foldseek 3Di:
DPPQDEAEDEEEEEAEDEAEHEYEYEAEYEYEYEAEYEYEYEHEYEYEYEHEYEYEYADNYHYYYHYNYHYHYNHPDDDDDDDPPD

Radius of gyration: 14.62 Å; Cα contacts (8 Å, |Δi|>4): 253; chains: 1; bounding box: 35×15×54 Å

Organism: NCBI:txid159716

pLDDT: mean 72.82, std 13.7, range [36.81, 85.56]

Nearest PDB structures (foldseek):
  7d6c-assembly2_5  TM=1.812E-01  e=4.625E+00  Synechococcus elongatus PCC 7942 = FACHB-805

Sequence (86 aa):
MTACRTLNASEGGTLNASEGGTLNASEGGTLNASEGGTLNASEGGTLNASEGGTLNASEGGTLNASEGGTLNASEDSSCGGDTMTG